Protein AF-A0AAD8E8N6-F1 (afdb_monomer)

Mean predicted aligned error: 11.36 Å

Radius of gyration: 24.79 Å; Cα contacts (8 Å, |Δi|>4): 146; chains: 1; bounding box: 47×61×79 Å

Organism: Diploptera punctata (NCBI:txid6984)

Structure (mmCIF, N/CA/C/O backbone):
data_AF-A0AAD8E8N6-F1
#
_entry.id   AF-A0AAD8E8N6-F1
#
loop_
_atom_site.group_PDB
_atom_site.id
_atom_site.type_symbol
_atom_site.label_atom_id
_atom_site.label_alt_id
_atom_site.label_comp_id
_atom_site.label_asym_id
_atom_site.label_entity_id
_atom_site.label_seq_id
_atom_site.pdbx_PDB_ins_code
_atom_site.Cartn_x
_atom_site.Cartn_y
_atom_site.Cartn_z
_atom_site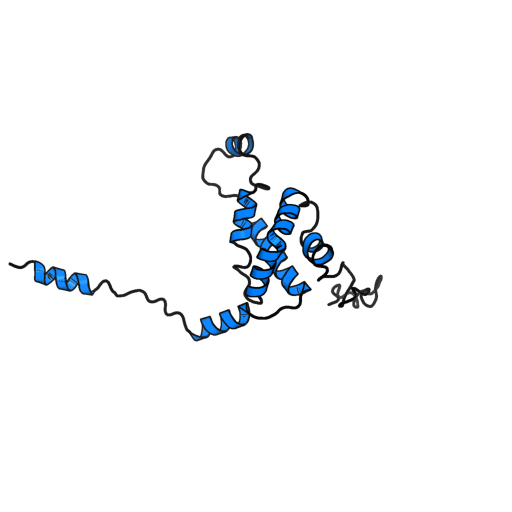.occupancy
_atom_site.B_iso_or_equiv
_atom_site.auth_seq_id
_atom_site.auth_comp_id
_atom_site.auth_asym_id
_atom_site.auth_atom_id
_atom_site.pdbx_PDB_model_num
ATOM 1 N N . MET A 1 1 ? 7.063 37.441 58.176 1.00 47.25 1 MET A N 1
ATOM 2 C CA . MET A 1 1 ? 7.768 37.994 56.998 1.00 47.25 1 MET A CA 1
ATOM 3 C C . MET A 1 1 ? 9.180 37.425 56.979 1.00 47.25 1 MET A C 1
ATOM 5 O O . MET A 1 1 ? 9.901 37.656 57.929 1.00 47.25 1 MET A O 1
ATOM 9 N N . THR A 1 2 ? 9.587 36.615 56.013 1.00 44.44 2 THR A N 1
ATOM 10 C CA . THR A 1 2 ? 8.870 36.196 54.804 1.00 44.44 2 THR A CA 1
ATOM 11 C C . THR A 1 2 ? 9.325 34.797 54.393 1.00 44.44 2 THR A C 1
ATOM 13 O O . THR A 1 2 ? 10.40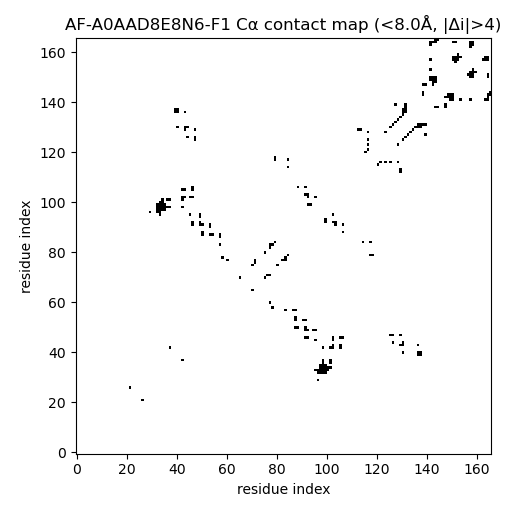5 34.584 53.856 1.00 44.44 2 THR A O 1
ATOM 16 N N . MET A 1 3 ? 8.388 33.864 54.547 1.00 47.44 3 MET A N 1
ATOM 17 C CA . MET A 1 3 ? 8.331 32.529 53.943 1.00 47.44 3 MET A CA 1
ATOM 18 C C . MET A 1 3 ? 8.392 32.567 52.394 1.00 47.44 3 MET A C 1
ATOM 20 O O . MET A 1 3 ? 8.424 31.530 51.747 1.00 47.44 3 MET A O 1
ATOM 24 N N . HIS A 1 4 ? 8.464 33.764 51.793 1.00 46.78 4 HIS A N 1
ATOM 25 C CA . HIS A 1 4 ? 8.687 33.997 50.367 1.00 46.78 4 HIS A CA 1
ATOM 26 C C . HIS A 1 4 ? 10.132 33.743 49.913 1.00 46.78 4 HIS A C 1
ATOM 28 O O . HIS A 1 4 ? 10.323 33.380 48.758 1.00 46.78 4 HIS A O 1
ATOM 34 N N . SER A 1 5 ? 11.145 33.866 50.782 1.00 46.38 5 SER A N 1
ATOM 35 C CA . SER A 1 5 ? 12.542 33.713 50.333 1.00 46.38 5 SER A CA 1
ATOM 36 C C . SER A 1 5 ? 12.941 32.263 50.039 1.00 46.38 5 SER A C 1
ATOM 38 O O . SER A 1 5 ? 13.828 32.036 49.225 1.00 46.38 5 SER A O 1
ATOM 40 N N . VAL A 1 6 ? 12.267 31.275 50.642 1.00 48.44 6 VAL A N 1
ATOM 41 C CA . VAL A 1 6 ? 12.519 29.849 50.353 1.00 48.44 6 VAL A CA 1
ATOM 42 C C . VAL A 1 6 ? 11.738 29.389 49.115 1.00 48.44 6 VAL A C 1
ATOM 44 O O . VAL A 1 6 ? 12.249 28.607 48.319 1.00 48.44 6 VAL A O 1
ATOM 47 N N . PHE A 1 7 ? 10.537 29.932 48.883 1.00 45.53 7 PHE A N 1
ATOM 48 C CA . PHE A 1 7 ? 9.714 29.574 47.719 1.00 45.53 7 PHE A CA 1
ATOM 49 C C . PHE A 1 7 ? 10.279 30.079 46.382 1.00 45.53 7 PHE A C 1
ATOM 51 O O . PHE A 1 7 ? 10.113 29.408 45.365 1.00 45.53 7 PHE A O 1
ATOM 58 N N . VAL A 1 8 ? 11.000 31.208 46.368 1.00 47.09 8 VAL A N 1
ATOM 59 C CA . VAL A 1 8 ? 11.649 31.717 45.141 1.00 47.09 8 VAL A CA 1
ATOM 60 C C . VAL A 1 8 ? 12.805 30.813 44.691 1.00 47.09 8 VAL A C 1
ATOM 62 O O . VAL A 1 8 ? 13.021 30.654 43.492 1.00 47.09 8 VAL A O 1
ATOM 65 N N . ALA A 1 9 ? 13.502 30.153 45.622 1.00 46.19 9 ALA A N 1
ATOM 66 C CA . ALA A 1 9 ? 14.592 29.239 45.278 1.00 46.19 9 ALA A CA 1
ATOM 67 C C . ALA A 1 9 ? 14.092 27.922 44.656 1.00 46.19 9 ALA A C 1
ATOM 69 O O . ALA A 1 9 ? 14.760 27.365 43.792 1.00 46.19 9 ALA A O 1
ATOM 70 N N . VAL A 1 10 ? 12.902 27.445 45.041 1.00 47.41 10 VAL A N 1
ATOM 71 C CA . VAL A 1 10 ? 12.348 26.173 44.539 1.00 47.41 10 VAL A CA 1
ATOM 72 C C . VAL A 1 10 ? 11.720 26.325 43.145 1.00 47.41 10 VAL A C 1
ATOM 74 O O . VAL A 1 10 ? 11.754 25.391 42.347 1.00 47.41 10 VAL A O 1
ATOM 77 N N . LEU A 1 11 ? 11.215 27.513 42.794 1.00 49.41 11 LEU A N 1
ATOM 78 C CA . LEU A 1 11 ? 10.606 27.767 41.479 1.00 49.41 11 LEU A CA 1
ATOM 79 C C . LEU A 1 11 ? 11.619 28.017 40.346 1.00 49.41 11 LEU A C 1
ATOM 81 O O . LEU A 1 11 ? 11.244 27.952 39.178 1.00 49.41 11 LEU A O 1
ATOM 85 N N . LEU A 1 12 ? 12.902 28.234 40.654 1.00 46.25 12 LEU A N 1
ATOM 86 C CA . LEU A 1 12 ? 13.961 28.400 39.647 1.00 46.25 12 LEU A CA 1
ATOM 87 C C . LEU A 1 12 ? 14.663 27.088 39.255 1.00 46.25 12 LEU A C 1
ATOM 89 O O . LEU A 1 12 ? 15.518 27.095 38.374 1.00 46.25 12 LEU A O 1
ATOM 93 N N . SER A 1 13 ? 14.287 25.950 39.846 1.00 49.19 13 SER A N 1
ATOM 94 C CA . SER A 1 13 ? 14.910 24.644 39.566 1.00 49.19 13 SER A CA 1
ATOM 95 C C . SER A 1 13 ? 14.061 23.696 38.704 1.00 49.19 13 SER A C 1
ATOM 97 O O . SER A 1 13 ? 14.476 22.564 38.479 1.00 49.19 13 SER A O 1
ATOM 99 N N . ILE A 1 14 ? 12.904 24.130 38.183 1.00 54.06 14 ILE A N 1
ATOM 100 C CA . ILE A 1 14 ? 12.006 23.276 37.368 1.00 54.06 14 ILE A CA 1
ATOM 101 C C . ILE A 1 14 ? 12.149 23.521 35.847 1.00 54.06 14 ILE A C 1
ATOM 103 O O . ILE A 1 14 ? 11.592 22.783 35.043 1.00 54.06 14 ILE A O 1
ATOM 107 N N . PHE A 1 15 ? 12.999 24.457 35.406 1.00 50.31 15 PHE A N 1
ATOM 108 C CA . PHE A 1 15 ? 13.347 24.613 33.981 1.00 50.31 15 PHE A CA 1
ATOM 109 C C . PHE A 1 15 ? 14.649 23.908 33.572 1.00 50.31 15 PHE A C 1
ATOM 111 O O . PHE A 1 15 ? 15.311 24.334 32.629 1.00 50.31 15 PHE A O 1
ATOM 118 N N . LEU A 1 16 ? 14.981 22.764 34.180 1.00 44.31 16 LEU A N 1
ATOM 119 C CA . LEU A 1 16 ? 15.692 21.730 33.420 1.00 44.31 16 LEU A CA 1
ATOM 120 C C . LEU A 1 16 ? 14.653 20.978 32.590 1.00 44.31 16 LEU A C 1
ATOM 122 O O . LEU A 1 16 ? 14.291 19.829 32.848 1.00 44.31 16 LEU A O 1
ATOM 126 N N . VAL A 1 17 ? 14.158 21.700 31.580 1.00 47.84 17 VAL A N 1
ATOM 127 C CA . VAL A 1 17 ? 13.626 21.109 30.360 1.00 47.84 17 VAL A CA 1
ATOM 128 C C . VAL A 1 17 ? 14.607 20.004 29.996 1.00 47.84 17 VAL A C 1
ATOM 130 O O . VAL A 1 17 ? 15.778 20.273 29.726 1.00 47.84 17 VAL A O 1
ATOM 133 N N . HIS A 1 18 ? 14.141 18.758 30.044 1.00 47.25 18 HIS A N 1
ATOM 134 C CA . HIS A 1 18 ? 14.808 17.655 29.377 1.00 47.25 18 HIS A CA 1
ATOM 135 C C . HIS A 1 18 ? 14.738 17.974 27.886 1.00 47.25 18 HIS A C 1
ATOM 137 O O . HIS A 1 18 ? 13.839 17.532 27.171 1.00 47.25 18 HIS A O 1
ATOM 143 N N . GLY A 1 19 ? 15.656 18.825 27.432 1.00 47.47 19 GLY A N 1
ATOM 144 C CA . GLY A 1 19 ? 15.974 18.964 26.033 1.00 47.47 19 GLY A CA 1
ATOM 145 C C . GLY A 1 19 ? 16.497 17.607 25.612 1.00 47.47 19 GLY A C 1
ATOM 146 O O . GLY A 1 19 ? 17.652 17.279 25.874 1.00 47.47 19 GLY A O 1
ATOM 147 N N . HIS A 1 20 ? 15.636 16.797 24.998 1.00 48.66 20 HIS A N 1
ATOM 148 C CA . HIS A 1 20 ? 16.103 15.764 24.094 1.00 48.66 20 HIS A CA 1
ATOM 149 C C . HIS A 1 20 ? 16.983 16.491 23.080 1.00 48.66 20 HIS A C 1
ATOM 151 O O . HIS A 1 20 ? 16.477 17.207 22.219 1.00 48.66 20 HIS A O 1
ATOM 157 N N . GLY A 1 21 ? 18.301 16.375 23.247 1.00 46.28 21 GLY A N 1
ATOM 158 C CA . GLY A 1 21 ? 19.269 16.822 22.263 1.00 46.28 21 GLY A CA 1
ATOM 159 C C . GLY A 1 21 ? 19.012 16.043 20.982 1.00 46.28 21 GLY A C 1
ATOM 160 O O . GLY A 1 21 ? 19.511 14.936 20.807 1.00 46.28 21 GLY A O 1
ATOM 161 N N . SER A 1 22 ? 18.164 16.582 20.113 1.00 53.66 22 SER A N 1
ATOM 162 C CA . SER A 1 22 ? 18.003 16.095 18.755 1.00 53.66 22 SER A CA 1
ATOM 163 C C . SER A 1 22 ? 19.274 16.468 18.009 1.00 53.66 22 SER A C 1
ATOM 165 O O . SER A 1 22 ? 19.482 17.638 17.692 1.00 53.66 22 SER A O 1
ATOM 167 N N . ASP A 1 23 ? 20.136 15.478 17.790 1.00 67.69 23 ASP A N 1
ATOM 168 C CA . ASP A 1 23 ? 21.358 15.624 17.010 1.00 67.69 23 ASP A CA 1
ATOM 169 C C . ASP A 1 23 ? 20.998 16.147 15.600 1.00 67.69 23 ASP A C 1
ATOM 171 O O . ASP A 1 23 ? 20.307 15.446 14.842 1.00 67.69 23 ASP A O 1
ATOM 175 N N . PRO A 1 24 ? 21.371 17.393 15.248 1.00 63.44 24 PRO A N 1
ATOM 176 C CA . PRO A 1 24 ? 20.910 18.045 14.023 1.00 63.44 24 PRO A CA 1
ATOM 177 C C . PRO A 1 24 ? 21.388 17.325 12.755 1.00 63.44 24 PRO A C 1
ATOM 179 O O . PRO A 1 24 ? 20.746 17.447 11.710 1.00 63.44 24 PRO A O 1
ATOM 182 N N . ASP A 1 25 ? 22.468 16.545 12.840 1.00 69.00 25 ASP A N 1
ATOM 183 C CA . ASP A 1 25 ? 22.992 15.761 11.719 1.00 69.00 25 ASP A CA 1
ATOM 184 C C . ASP A 1 25 ? 22.090 14.557 11.386 1.00 69.00 25 ASP A C 1
ATOM 186 O O . ASP A 1 25 ? 21.774 14.282 10.223 1.00 69.00 25 ASP A O 1
ATOM 190 N N . LYS A 1 26 ? 21.541 13.899 12.417 1.00 73.19 26 LYS A N 1
ATOM 191 C CA . LYS A 1 26 ? 20.623 12.759 12.257 1.00 73.19 26 LYS A CA 1
ATOM 192 C C . LYS A 1 26 ? 19.290 13.174 11.629 1.00 73.19 26 LYS A C 1
ATOM 194 O O . LYS A 1 26 ? 18.744 12.441 10.803 1.00 73.19 26 LYS A O 1
ATOM 199 N N . SER A 1 27 ? 18.783 14.352 11.995 1.00 76.31 27 SER A N 1
ATOM 200 C CA . SER A 1 27 ? 17.531 14.894 11.448 1.00 76.31 27 SER A CA 1
ATOM 201 C C . SER A 1 27 ? 17.651 15.199 9.952 1.00 76.31 27 SER A C 1
ATOM 203 O O . SER A 1 27 ? 16.813 14.764 9.161 1.00 76.31 27 SER A O 1
ATOM 205 N N . LYS A 1 28 ? 18.747 15.854 9.540 1.00 76.38 28 LYS A N 1
ATOM 206 C CA . LYS A 1 28 ? 19.006 16.187 8.129 1.00 76.38 28 LYS A CA 1
ATOM 207 C C . LYS A 1 28 ? 19.139 14.947 7.249 1.00 76.38 28 LYS A C 1
ATOM 209 O O . LYS A 1 28 ? 18.611 14.919 6.139 1.00 76.38 28 LYS A O 1
ATOM 214 N N . ASN A 1 29 ? 19.803 13.903 7.744 1.00 84.31 29 ASN A N 1
ATOM 215 C CA . ASN A 1 29 ? 19.924 12.644 7.011 1.00 84.31 29 ASN A CA 1
ATOM 216 C C . ASN A 1 29 ? 18.550 11.965 6.835 1.00 84.31 29 ASN A C 1
ATOM 218 O O . ASN A 1 29 ? 18.191 11.575 5.722 1.00 84.31 29 ASN A O 1
ATOM 222 N N . LYS A 1 30 ? 17.725 11.922 7.890 1.00 84.88 30 LYS A N 1
ATOM 223 C CA . LYS A 1 30 ? 16.376 11.335 7.831 1.00 84.88 30 LYS A CA 1
ATOM 224 C C . LYS A 1 30 ? 15.458 12.061 6.843 1.00 84.88 30 LYS A C 1
ATOM 226 O O . LYS A 1 30 ? 14.798 11.419 6.027 1.00 84.88 30 LYS A O 1
ATOM 231 N N . GLU A 1 31 ? 15.466 13.390 6.854 1.00 88.69 31 GLU A N 1
ATOM 232 C CA . GLU A 1 31 ? 14.711 14.207 5.896 1.00 88.69 31 GLU A CA 1
ATOM 233 C C . GLU A 1 31 ? 15.180 13.982 4.445 1.00 88.69 31 GLU A C 1
ATOM 235 O O . GLU A 1 31 ? 14.364 13.867 3.521 1.00 88.69 31 GLU A O 1
ATOM 240 N N . SER A 1 32 ? 16.491 13.807 4.240 1.00 90.06 32 SER A N 1
ATOM 241 C CA . SER A 1 32 ? 17.045 13.469 2.923 1.00 90.06 32 SER A CA 1
ATOM 242 C C . SER A 1 32 ? 16.566 12.101 2.416 1.00 90.06 32 SER A C 1
ATOM 244 O O . SER A 1 32 ? 16.254 11.955 1.237 1.00 90.06 32 SER A O 1
ATOM 246 N N . LEU A 1 33 ? 16.431 11.103 3.298 1.00 92.19 33 LEU A N 1
ATOM 247 C CA . LEU A 1 33 ? 15.949 9.764 2.940 1.00 92.19 33 LEU A CA 1
ATOM 248 C C . LEU A 1 33 ? 14.446 9.758 2.638 1.00 92.19 33 LEU A C 1
ATOM 250 O O . LEU A 1 33 ? 14.017 9.170 1.637 1.00 92.19 33 LEU A O 1
ATOM 254 N N . HIS A 1 34 ? 13.654 10.464 3.448 1.00 93.44 34 HIS A N 1
ATOM 255 C CA . HIS A 1 34 ? 12.208 10.594 3.265 1.00 93.44 34 HIS A CA 1
ATOM 256 C C . HIS A 1 34 ? 11.835 11.174 1.892 1.00 93.44 34 HIS A C 1
ATOM 258 O O . HIS A 1 34 ? 10.833 10.763 1.302 1.00 93.44 34 HIS A O 1
ATOM 264 N N . SER A 1 35 ? 12.652 12.094 1.375 1.00 93.56 35 SER A N 1
ATOM 265 C CA . SER A 1 35 ? 12.416 12.809 0.116 1.00 93.56 35 SER A CA 1
ATOM 266 C C . SER A 1 35 ? 12.969 12.106 -1.134 1.00 93.56 35 SER A C 1
ATOM 268 O O . SER A 1 35 ? 12.684 12.548 -2.252 1.00 93.56 35 SER A O 1
ATOM 270 N N . VAL A 1 36 ? 13.698 10.988 -0.985 1.00 96.31 36 VAL A N 1
ATOM 271 C CA . VAL A 1 36 ? 14.205 10.188 -2.117 1.00 96.31 36 VAL A CA 1
ATOM 272 C C . VAL A 1 36 ? 13.060 9.804 -3.056 1.00 96.31 36 VAL A C 1
ATOM 274 O O . VAL A 1 36 ? 12.081 9.185 -2.645 1.00 96.31 36 VAL A O 1
ATOM 277 N N . LYS A 1 37 ? 13.206 10.112 -4.348 1.00 97.00 37 LYS A N 1
ATOM 278 C CA . LYS A 1 37 ? 12.253 9.701 -5.384 1.00 97.00 37 LYS A CA 1
ATOM 279 C C . LYS A 1 37 ? 12.543 8.266 -5.825 1.00 97.00 37 LYS A C 1
ATOM 281 O O . LYS A 1 37 ? 13.583 7.980 -6.412 1.00 97.00 37 LYS A O 1
ATOM 286 N N . LEU A 1 38 ? 11.617 7.366 -5.528 1.00 96.50 38 LEU A N 1
ATOM 287 C CA . LEU A 1 38 ? 11.614 5.978 -5.969 1.00 96.50 38 LEU A CA 1
ATOM 288 C C . LEU A 1 38 ? 10.999 5.863 -7.370 1.00 96.50 38 LEU A C 1
ATOM 290 O O . LEU A 1 38 ? 10.188 6.697 -7.783 1.00 96.50 38 LEU A O 1
ATOM 294 N N . ALA A 1 39 ? 11.368 4.797 -8.086 1.00 95.50 39 ALA A N 1
ATOM 295 C CA . ALA A 1 39 ? 10.708 4.420 -9.332 1.00 95.50 39 ALA A CA 1
ATOM 296 C C . ALA A 1 39 ? 9.214 4.114 -9.082 1.00 95.50 39 ALA A C 1
ATOM 298 O O . ALA A 1 39 ? 8.893 3.599 -8.008 1.00 95.50 39 ALA A O 1
ATOM 299 N N . PRO A 1 40 ? 8.305 4.344 -10.050 1.00 96.00 40 PRO A N 1
ATOM 300 C CA . PRO A 1 40 ? 6.857 4.246 -9.825 1.00 96.00 40 PRO A CA 1
ATOM 301 C C . PRO A 1 40 ? 6.391 2.912 -9.222 1.00 96.00 40 PRO A C 1
ATOM 303 O O . PRO A 1 40 ? 5.670 2.906 -8.226 1.00 96.00 40 PRO A O 1
ATOM 306 N N . CYS A 1 41 ? 6.862 1.775 -9.754 1.00 96.00 41 CYS A N 1
ATOM 307 C CA . CYS A 1 41 ? 6.534 0.460 -9.188 1.00 96.00 41 CYS A CA 1
ATOM 308 C C . CYS A 1 41 ? 7.048 0.303 -7.752 1.00 96.00 41 CYS A C 1
ATOM 310 O O . CYS A 1 41 ? 6.362 -0.248 -6.896 1.00 96.00 41 CYS A O 1
ATOM 312 N N . GLN A 1 42 ? 8.255 0.803 -7.471 1.00 96.12 42 GLN A N 1
ATOM 313 C CA . GLN A 1 42 ? 8.847 0.712 -6.140 1.00 96.12 42 GLN A CA 1
ATOM 314 C C . GLN A 1 42 ? 8.092 1.584 -5.132 1.00 96.12 42 GLN A C 1
ATOM 316 O O . GLN A 1 42 ? 7.853 1.133 -4.018 1.00 96.12 42 GLN A O 1
ATOM 321 N N . ALA A 1 43 ? 7.687 2.796 -5.520 1.00 97.88 43 ALA A N 1
ATOM 322 C CA . ALA A 1 43 ? 6.864 3.665 -4.682 1.00 97.88 43 ALA A CA 1
ATOM 323 C C . ALA A 1 43 ? 5.511 3.007 -4.357 1.00 97.88 43 ALA A C 1
ATOM 325 O O . ALA A 1 43 ? 5.099 2.995 -3.200 1.00 97.88 43 ALA A O 1
ATOM 326 N N . CYS A 1 44 ? 4.868 2.383 -5.352 1.00 98.25 44 CYS A N 1
ATOM 327 C CA . CYS A 1 44 ? 3.622 1.648 -5.136 1.00 98.25 44 CYS A CA 1
ATOM 328 C C . CYS A 1 44 ? 3.800 0.456 -4.186 1.00 98.25 44 CYS A C 1
ATOM 330 O O . CYS A 1 44 ? 3.015 0.277 -3.258 1.00 98.25 44 CYS A O 1
ATOM 332 N N . LYS A 1 45 ? 4.866 -0.333 -4.372 1.00 97.69 45 LYS A N 1
ATOM 333 C CA . LYS A 1 45 ? 5.187 -1.459 -3.483 1.00 97.69 45 LYS A CA 1
ATOM 334 C C . LYS A 1 45 ? 5.391 -1.015 -2.042 1.00 97.69 45 LYS A C 1
ATOM 336 O O . LYS A 1 45 ? 4.863 -1.665 -1.154 1.00 97.69 45 LYS A O 1
ATOM 341 N N . VAL A 1 46 ? 6.083 0.103 -1.817 1.00 98.25 46 VAL A N 1
ATOM 342 C CA . VAL A 1 46 ? 6.271 0.666 -0.471 1.00 98.25 46 VAL A CA 1
ATOM 343 C C . VAL A 1 46 ? 4.929 0.994 0.193 1.00 98.25 46 VAL A C 1
ATOM 345 O O . VAL A 1 46 ? 4.743 0.650 1.358 1.00 98.25 46 VAL A O 1
ATOM 348 N N . LEU A 1 47 ? 3.980 1.595 -0.535 1.00 98.62 47 LEU A N 1
ATOM 349 C CA . LEU A 1 47 ? 2.633 1.847 -0.010 1.00 98.62 47 LEU A CA 1
ATOM 350 C C . LEU A 1 47 ? 1.909 0.539 0.339 1.00 98.62 47 LEU A C 1
ATOM 352 O O . LEU A 1 47 ? 1.412 0.393 1.453 1.00 98.62 47 LEU A O 1
ATOM 356 N N . VAL A 1 48 ? 1.873 -0.423 -0.587 1.00 98.50 48 VAL A N 1
ATOM 357 C CA . VAL A 1 48 ? 1.173 -1.702 -0.376 1.00 98.50 48 VAL A CA 1
ATOM 358 C C . VAL A 1 48 ? 1.793 -2.505 0.770 1.00 98.50 48 VAL A C 1
ATOM 360 O O . VAL A 1 48 ? 1.072 -3.101 1.566 1.00 98.50 48 VAL A O 1
ATOM 363 N N . GLU A 1 49 ? 3.121 -2.514 0.884 1.00 98.31 49 GLU A N 1
ATOM 364 C CA . GLU A 1 49 ? 3.831 -3.144 1.999 1.00 98.31 49 GLU A CA 1
ATOM 365 C C . GLU A 1 49 ? 3.487 -2.464 3.326 1.00 98.31 49 GLU A C 1
ATOM 367 O O . GLU A 1 49 ? 3.217 -3.161 4.303 1.00 98.31 49 GLU A O 1
ATOM 372 N N . SER A 1 50 ? 3.431 -1.128 3.361 1.00 98.50 50 SER A N 1
ATOM 373 C CA . SER A 1 50 ? 2.995 -0.395 4.551 1.00 98.50 50 SER A CA 1
ATOM 374 C C . SER A 1 50 ? 1.557 -0.744 4.934 1.00 98.50 50 SER A C 1
ATOM 376 O O . SER A 1 50 ? 1.296 -0.992 6.105 1.00 98.50 50 SER A O 1
ATOM 378 N N . PHE A 1 51 ? 0.638 -0.815 3.968 1.00 98.50 51 PHE A N 1
ATOM 379 C CA . PHE A 1 51 ? -0.761 -1.164 4.226 1.00 98.50 51 PHE A CA 1
ATOM 380 C C . PHE A 1 51 ? -0.888 -2.575 4.806 1.00 98.50 51 PHE A C 1
ATOM 382 O O . PHE A 1 51 ? -1.513 -2.767 5.845 1.00 98.50 51 PHE A O 1
ATOM 389 N N . LYS A 1 52 ? -0.219 -3.562 4.195 1.00 97.81 52 LYS A N 1
ATOM 390 C CA . LYS A 1 52 ? -0.197 -4.946 4.696 1.00 97.81 52 LYS A CA 1
ATOM 391 C C . LYS A 1 52 ? 0.399 -5.036 6.107 1.00 97.81 52 LYS A C 1
ATOM 393 O O . LYS A 1 52 ? -0.110 -5.785 6.931 1.00 97.81 52 LYS A O 1
ATOM 398 N N . GLN A 1 53 ? 1.441 -4.263 6.417 1.00 97.19 53 GLN A N 1
ATOM 399 C CA . GLN A 1 53 ? 2.009 -4.222 7.770 1.00 97.19 53 GLN A CA 1
ATOM 400 C C . GLN A 1 53 ? 1.010 -3.698 8.810 1.00 97.19 53 GLN A C 1
ATOM 402 O O . GLN A 1 53 ? 0.903 -4.277 9.890 1.00 97.19 53 GLN A O 1
ATOM 407 N N . GLU A 1 54 ? 0.271 -2.632 8.500 1.00 96.44 54 GLU A N 1
ATOM 408 C CA . GLU A 1 54 ? -0.747 -2.094 9.411 1.00 96.44 54 GLU A CA 1
ATOM 409 C C . GLU A 1 54 ? -1.970 -3.020 9.532 1.00 96.44 54 GLU A C 1
ATOM 411 O O . GLU A 1 54 ? -2.535 -3.157 10.621 1.00 96.44 54 GLU A O 1
ATOM 416 N N . MET A 1 55 ? -2.326 -3.756 8.472 1.00 95.38 55 MET A N 1
ATOM 417 C CA . MET A 1 55 ? -3.314 -4.838 8.568 1.00 95.38 55 MET A CA 1
ATOM 418 C C . MET A 1 55 ? -2.896 -5.882 9.607 1.00 95.38 55 MET A C 1
ATOM 420 O O . MET A 1 55 ? -3.695 -6.229 10.473 1.00 95.38 55 MET A O 1
ATOM 424 N N . GLU A 1 56 ? -1.651 -6.359 9.567 1.00 94.38 56 GLU A N 1
ATOM 425 C CA . GLU A 1 56 ? -1.154 -7.348 10.534 1.00 94.38 56 GLU A CA 1
ATOM 426 C C . GLU A 1 56 ? -1.131 -6.804 11.968 1.00 94.38 56 GLU A C 1
ATOM 428 O O . GLU A 1 56 ? -1.478 -7.513 12.915 1.00 94.38 56 GLU A O 1
ATOM 433 N N . LYS A 1 57 ? -0.766 -5.531 12.148 1.00 92.94 57 LYS A N 1
ATOM 434 C CA . LYS A 1 57 ? -0.746 -4.889 13.473 1.00 92.94 57 LYS A CA 1
ATOM 435 C C . LYS A 1 57 ? -2.140 -4.768 14.081 1.00 92.94 57 LYS A C 1
ATOM 437 O O . LYS A 1 57 ? -2.301 -5.028 15.271 1.00 92.94 57 LYS A O 1
ATOM 442 N N . THR A 1 58 ? -3.135 -4.422 13.270 1.00 92.12 58 THR A N 1
ATOM 443 C CA . THR A 1 58 ? -4.534 -4.301 13.710 1.00 92.12 58 THR A CA 1
ATOM 444 C C . THR A 1 58 ? -5.259 -5.649 13.756 1.00 92.12 58 THR A C 1
ATOM 446 O O . THR A 1 58 ? -6.329 -5.748 14.342 1.00 92.12 58 THR A O 1
ATOM 449 N N . ALA A 1 59 ? -4.694 -6.729 13.202 1.00 88.12 59 ALA A N 1
ATOM 450 C CA . ALA A 1 59 ? -5.364 -8.033 13.117 1.00 88.12 59 ALA A CA 1
ATOM 451 C C . ALA A 1 59 ? -5.700 -8.663 14.479 1.00 88.12 59 ALA A C 1
ATOM 453 O O . ALA A 1 59 ? -6.622 -9.469 14.568 1.00 88.12 59 ALA A O 1
ATOM 454 N N . ARG A 1 60 ? -4.959 -8.320 15.540 1.00 72.94 60 ARG A N 1
ATOM 455 C CA . ARG A 1 60 ? -5.178 -8.882 16.885 1.00 72.94 60 ARG A CA 1
ATOM 456 C C . ARG A 1 60 ? -6.290 -8.188 17.676 1.00 72.94 60 ARG A C 1
ATOM 458 O O . ARG A 1 60 ? -6.577 -8.643 18.778 1.00 72.94 60 ARG A O 1
ATOM 465 N N . GLY A 1 61 ? -6.903 -7.137 17.124 1.00 63.53 61 GLY A N 1
ATOM 466 C CA . GLY A 1 61 ? -7.858 -6.291 17.837 1.00 63.53 61 GLY A CA 1
ATOM 467 C C . GLY A 1 61 ? -7.228 -5.575 19.035 1.00 63.53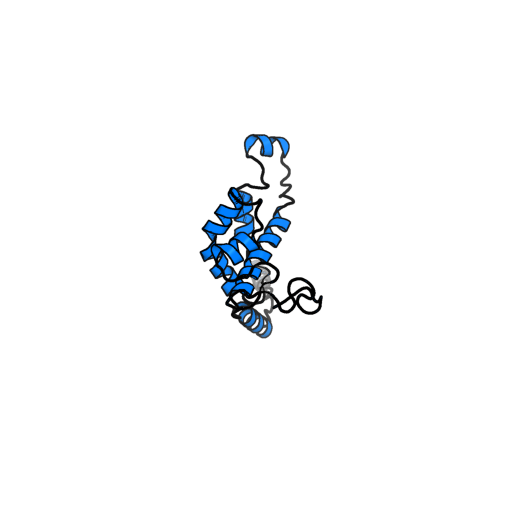 61 GLY A C 1
ATOM 468 O O . GLY A 1 61 ? -6.117 -5.888 19.478 1.00 63.53 61 GLY A O 1
ATOM 469 N N . LYS A 1 62 ? -7.942 -4.596 19.588 1.00 59.09 62 LYS A N 1
ATOM 470 C CA . LYS A 1 62 ? -7.649 -4.095 20.930 1.00 59.09 62 LYS A CA 1
ATOM 471 C C . LYS A 1 62 ? -8.561 -4.834 21.893 1.00 59.09 62 LYS A C 1
ATOM 473 O O . LYS A 1 62 ? -9.774 -4.694 21.832 1.00 59.09 62 LYS A O 1
ATOM 478 N N . PHE A 1 63 ? -7.983 -5.653 22.766 1.00 57.75 63 PHE A N 1
ATOM 479 C CA . PHE A 1 63 ? -8.724 -6.276 23.860 1.00 57.75 63 PHE A CA 1
ATOM 480 C C . PHE A 1 63 ? -9.036 -5.201 24.913 1.00 57.75 63 PHE A C 1
ATOM 482 O O . PHE A 1 63 ? -8.413 -5.169 25.972 1.00 57.75 63 PHE A O 1
ATOM 489 N N . GLU A 1 64 ? -9.959 -4.285 24.611 1.00 64.62 64 GLU A N 1
ATOM 490 C CA . GLU A 1 64 ? -10.350 -3.181 25.506 1.00 64.62 64 GLU A CA 1
ATOM 491 C C . GLU A 1 64 ? -11.227 -3.645 26.688 1.00 64.62 64 GLU A C 1
ATOM 493 O O . GLU A 1 64 ? -11.671 -2.836 27.495 1.00 64.62 64 GLU A O 1
ATOM 498 N N . GLY A 1 65 ? -11.394 -4.961 26.867 1.00 61.50 65 GLY A N 1
ATOM 499 C CA . GLY A 1 65 ? -11.964 -5.544 28.084 1.00 61.50 65 GLY A CA 1
ATOM 500 C C . GLY A 1 65 ? -13.494 -5.571 28.134 1.00 61.50 65 GLY A C 1
ATOM 501 O O . GLY A 1 65 ? -14.048 -5.628 29.231 1.00 61.50 65 GLY A O 1
ATOM 502 N N . GLY A 1 66 ? -14.163 -5.542 26.978 1.00 66.56 66 GLY A N 1
ATOM 503 C CA . GLY A 1 66 ? -15.606 -5.757 26.826 1.00 66.56 66 GLY A CA 1
ATOM 504 C C . GLY A 1 66 ? -15.988 -7.212 26.519 1.00 66.56 66 GLY A C 1
ATOM 505 O O . GLY A 1 66 ? -15.129 -8.072 26.301 1.00 66.56 66 GLY A O 1
ATOM 506 N N . ASP A 1 67 ? -17.294 -7.495 26.503 1.00 68.69 67 ASP A N 1
ATOM 507 C CA . ASP A 1 67 ? -17.828 -8.771 26.015 1.00 68.69 67 ASP A CA 1
ATOM 508 C C . ASP A 1 67 ? -17.750 -8.800 24.481 1.00 68.69 67 ASP A C 1
ATOM 510 O O . ASP A 1 67 ? -18.636 -8.304 23.783 1.00 68.69 67 ASP A O 1
ATOM 514 N N . ALA A 1 68 ? -16.665 -9.380 23.962 1.00 71.06 68 ALA A N 1
ATOM 515 C CA . ALA A 1 68 ? -16.412 -9.497 22.528 1.00 71.06 68 ALA A CA 1
ATOM 516 C C . ALA A 1 68 ? -17.551 -10.206 21.768 1.00 71.06 68 ALA A C 1
ATOM 518 O O . ALA A 1 68 ? -17.741 -9.947 20.581 1.00 71.06 68 ALA A O 1
ATOM 519 N N . ALA A 1 69 ? -18.331 -11.072 22.433 1.00 71.12 69 ALA A N 1
ATOM 520 C CA . ALA A 1 69 ? -19.463 -11.741 21.797 1.00 71.12 69 ALA A CA 1
ATOM 521 C C . ALA A 1 69 ? -20.630 -10.773 21.552 1.00 71.12 69 ALA A C 1
ATOM 523 O O . ALA A 1 69 ? -21.254 -10.823 20.493 1.00 71.12 69 ALA A O 1
ATOM 524 N N . TRP A 1 70 ? -20.896 -9.862 22.494 1.00 70.06 70 TRP A N 1
ATOM 525 C CA . TRP A 1 70 ? -21.926 -8.835 22.324 1.00 70.06 70 TRP A CA 1
ATOM 526 C C . TRP A 1 70 ? -21.546 -7.831 21.227 1.00 70.06 70 TRP A C 1
ATOM 528 O O . TRP A 1 70 ? -22.389 -7.486 20.396 1.00 70.06 70 TRP A O 1
ATOM 538 N N . GLU A 1 71 ? -20.281 -7.398 21.195 1.00 69.00 71 GLU A N 1
ATOM 539 C CA . GLU A 1 71 ? -19.770 -6.461 20.185 1.00 69.00 71 GLU A CA 1
ATOM 540 C C . GLU A 1 71 ? -19.860 -7.040 18.770 1.00 69.00 71 GLU A C 1
ATOM 542 O O . GLU A 1 71 ? -20.338 -6.360 17.863 1.00 69.00 71 GLU A O 1
ATOM 547 N N . GLU A 1 72 ? -19.477 -8.303 18.570 1.00 71.69 72 GLU A N 1
ATOM 548 C CA . GLU A 1 72 ? -19.521 -8.918 17.240 1.00 71.69 72 GLU A CA 1
ATOM 549 C C . GLU A 1 72 ? -20.962 -9.153 16.748 1.00 71.69 72 GLU A C 1
ATOM 551 O O . GLU A 1 72 ? -21.238 -8.985 15.558 1.00 71.69 72 GLU A O 1
ATOM 556 N N . GLU A 1 73 ? -21.903 -9.456 17.651 1.00 70.25 73 GLU A N 1
ATOM 557 C CA . GLU A 1 73 ? -23.328 -9.606 17.317 1.00 70.25 73 GLU A CA 1
ATOM 558 C C . GLU A 1 73 ? -24.004 -8.265 16.967 1.00 70.25 73 GLU A C 1
ATOM 560 O O . GLU A 1 73 ? -24.865 -8.227 16.086 1.00 70.25 73 GLU A O 1
ATOM 565 N N . HIS A 1 74 ? -23.620 -7.161 17.621 1.00 64.50 74 HIS A N 1
ATOM 566 C CA . HIS A 1 74 ? -24.345 -5.883 17.525 1.00 64.50 74 HIS A CA 1
ATOM 567 C C . HIS A 1 74 ? -23.645 -4.804 16.686 1.00 64.50 74 HIS A C 1
ATOM 569 O O . HIS A 1 74 ? -24.321 -3.916 16.164 1.00 64.50 74 HIS A O 1
ATOM 575 N N . LEU A 1 75 ? -22.317 -4.853 16.547 1.00 64.25 75 LEU A N 1
ATOM 576 C CA . LEU A 1 75 ? -21.506 -3.841 15.849 1.00 64.25 75 LEU A CA 1
ATOM 577 C C . LEU A 1 75 ? -20.810 -4.392 14.592 1.00 64.25 75 LEU A C 1
ATOM 579 O O . LEU A 1 75 ? -20.248 -3.623 13.810 1.00 64.25 75 LEU A O 1
ATOM 583 N N . GLY A 1 76 ? -20.896 -5.705 14.358 1.00 69.38 76 GLY A N 1
ATOM 584 C CA . GLY A 1 76 ? -20.254 -6.393 13.241 1.00 69.38 76 GLY A CA 1
ATOM 585 C C . GLY A 1 76 ? -18.782 -6.721 13.502 1.00 69.38 76 GLY A C 1
ATOM 586 O O . GLY A 1 76 ? -18.195 -6.348 14.515 1.00 69.38 76 GLY A O 1
ATOM 587 N N . SER A 1 77 ? -18.164 -7.450 12.570 1.00 79.25 77 SER A N 1
ATOM 588 C CA . SER A 1 77 ? -16.789 -7.916 12.757 1.00 79.25 77 SER A CA 1
ATOM 589 C C . SER A 1 77 ? -15.781 -6.783 12.554 1.00 79.25 77 SER A C 1
ATOM 591 O O . SER A 1 77 ? -15.632 -6.254 11.445 1.00 79.25 77 SER A O 1
ATOM 593 N N . TYR A 1 78 ? -15.016 -6.465 13.604 1.00 85.00 78 TYR A N 1
ATOM 594 C CA . TYR A 1 78 ? -13.884 -5.529 13.548 1.00 85.00 78 TYR A CA 1
ATOM 595 C C . TYR A 1 78 ? -12.908 -5.859 12.407 1.00 85.00 78 TYR A C 1
ATOM 597 O O . TYR A 1 78 ? -12.315 -4.968 11.801 1.00 85.00 78 TYR A O 1
ATOM 605 N N . ALA A 1 79 ? -12.786 -7.140 12.045 1.00 87.25 79 ALA A N 1
ATOM 606 C CA . ALA A 1 79 ? -11.874 -7.609 11.009 1.00 87.25 79 ALA A CA 1
ATOM 607 C C . ALA A 1 79 ? -12.051 -6.901 9.651 1.00 87.25 79 ALA A C 1
ATOM 609 O O . ALA A 1 79 ? -11.076 -6.785 8.910 1.00 87.25 79 ALA A O 1
ATOM 610 N N . ARG A 1 80 ? -13.249 -6.412 9.310 1.00 88.12 80 ARG A N 1
ATOM 611 C CA . ARG A 1 80 ? -13.509 -5.684 8.051 1.00 88.12 80 ARG A CA 1
ATOM 612 C C . ARG A 1 80 ? -14.258 -4.368 8.256 1.00 88.12 80 ARG A C 1
ATOM 614 O O . ARG A 1 80 ? -14.847 -3.847 7.314 1.00 88.12 80 ARG A O 1
ATOM 621 N N . SER A 1 81 ? -14.250 -3.833 9.473 1.00 91.81 81 SER A N 1
ATOM 622 C CA . SER A 1 81 ? -14.942 -2.583 9.774 1.00 91.81 81 SER A CA 1
ATOM 623 C C . SER A 1 81 ? -14.230 -1.374 9.156 1.00 91.81 81 SER A C 1
ATOM 625 O O . SER A 1 81 ? -13.028 -1.407 8.878 1.00 91.81 81 SER A O 1
ATOM 627 N N . GLU A 1 82 ? -14.981 -0.290 8.964 1.00 94.00 82 GLU A N 1
ATOM 628 C CA . GLU A 1 82 ? -14.442 1.029 8.609 1.00 94.00 82 GLU A CA 1
ATOM 629 C C . GLU A 1 82 ? -13.48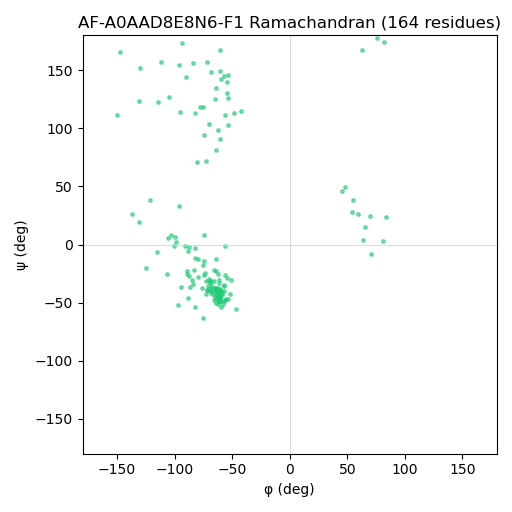2 1.546 9.684 1.00 94.00 82 GLU A C 1
ATOM 631 O O . GLU A 1 82 ? -12.414 2.055 9.365 1.00 94.00 82 GLU A O 1
ATOM 636 N N . VAL A 1 83 ? -13.803 1.316 10.961 1.00 93.12 83 VAL A N 1
ATOM 637 C CA . VAL A 1 83 ? -12.946 1.698 12.094 1.00 93.12 83 VAL A CA 1
ATOM 638 C C . VAL A 1 83 ? -11.542 1.110 11.943 1.00 93.12 83 VAL A C 1
ATOM 640 O O . VAL A 1 83 ? -10.554 1.834 12.049 1.00 93.12 83 VAL A O 1
ATOM 643 N N . ARG A 1 84 ? -11.438 -0.185 11.615 1.00 94.19 84 ARG A N 1
ATOM 644 C CA . ARG A 1 84 ? -10.138 -0.827 11.394 1.00 94.19 84 ARG A CA 1
ATOM 645 C C . ARG A 1 84 ? -9.409 -0.249 10.177 1.00 94.19 84 ARG A C 1
ATOM 647 O O . ARG A 1 84 ? -8.187 -0.120 10.215 1.00 94.19 84 ARG A O 1
ATOM 654 N N . LEU A 1 85 ? -10.128 0.089 9.103 1.00 96.75 85 LEU A N 1
ATOM 655 C CA . LEU A 1 85 ? -9.532 0.726 7.924 1.00 96.75 85 LEU A CA 1
ATOM 656 C C . LEU A 1 85 ? -8.942 2.101 8.265 1.00 96.75 85 LEU A C 1
ATOM 658 O O . LEU A 1 85 ? -7.811 2.379 7.869 1.00 96.75 85 LEU A O 1
ATOM 662 N N . VAL A 1 86 ? -9.657 2.916 9.043 1.00 96.75 86 VAL A N 1
ATOM 663 C CA . VAL A 1 86 ? -9.169 4.224 9.504 1.00 96.75 86 VAL A CA 1
ATOM 664 C C . VAL A 1 86 ? -7.897 4.059 10.339 1.00 96.75 86 VAL A C 1
ATOM 666 O O . VAL A 1 86 ? -6.896 4.711 10.046 1.00 96.75 86 VAL A O 1
ATOM 669 N N . GLU A 1 87 ? -7.867 3.121 11.294 1.00 95.62 87 GLU A N 1
ATOM 670 C CA . GLU A 1 87 ? -6.654 2.828 12.080 1.00 95.62 87 GLU A CA 1
ATOM 671 C C . GLU A 1 87 ? -5.455 2.446 11.194 1.00 95.62 87 GLU A C 1
ATOM 673 O O . GLU A 1 87 ? -4.318 2.855 11.453 1.00 95.62 87 GLU A O 1
ATOM 678 N N . ILE A 1 88 ? -5.695 1.662 10.139 1.00 97.44 88 ILE A N 1
ATOM 679 C CA . ILE A 1 88 ? -4.670 1.294 9.156 1.00 97.44 88 ILE A CA 1
ATOM 680 C C . ILE A 1 88 ? -4.173 2.538 8.413 1.00 97.44 88 ILE A C 1
ATOM 682 O O . ILE A 1 88 ? -2.962 2.749 8.324 1.00 97.44 88 ILE A O 1
ATOM 686 N N . GLN A 1 89 ? -5.088 3.358 7.890 1.00 97.75 89 GLN A N 1
ATOM 687 C CA . GLN A 1 89 ? -4.771 4.535 7.079 1.00 97.75 89 GLN A CA 1
ATOM 688 C C . GLN A 1 89 ? -4.023 5.614 7.873 1.00 97.75 89 GLN A C 1
ATOM 690 O O . GLN A 1 89 ? -3.064 6.187 7.352 1.00 97.75 89 GLN A O 1
ATOM 695 N N . GLU A 1 90 ? -4.368 5.825 9.143 1.00 96.44 90 GLU A N 1
ATOM 696 C CA . GLU A 1 90 ? -3.671 6.758 10.041 1.00 96.44 90 GLU A CA 1
ATOM 697 C C . GLU A 1 90 ? -2.197 6.385 10.266 1.00 96.44 90 GLU A C 1
ATOM 699 O O . GLU A 1 90 ? -1.348 7.258 10.463 1.00 96.44 90 GLU A O 1
ATOM 704 N N . ASN A 1 91 ? -1.876 5.089 10.215 1.00 97.00 91 ASN A N 1
ATOM 705 C CA . ASN A 1 91 ? -0.529 4.579 10.469 1.00 97.00 91 ASN A CA 1
ATOM 706 C C . ASN A 1 91 ? 0.277 4.285 9.192 1.00 97.00 91 ASN A C 1
ATOM 708 O O . ASN A 1 91 ? 1.435 3.849 9.272 1.00 97.00 91 ASN A O 1
ATOM 712 N N . LEU A 1 92 ? -0.279 4.561 8.007 1.00 97.69 92 LEU A N 1
ATOM 713 C CA . LEU A 1 92 ? 0.430 4.362 6.746 1.00 97.69 92 LEU A CA 1
ATOM 714 C C . LEU A 1 92 ? 1.719 5.187 6.675 1.00 97.69 92 LEU A C 1
ATOM 716 O O . LEU A 1 92 ? 1.813 6.338 7.103 1.00 97.69 92 LEU A O 1
ATOM 720 N N . CYS A 1 93 ? 2.740 4.579 6.074 1.00 98.06 93 CYS A N 1
ATOM 721 C CA . CYS A 1 93 ? 4.039 5.173 5.782 1.00 98.06 93 CYS A CA 1
ATOM 722 C C . CYS A 1 93 ? 4.866 5.591 7.015 1.00 98.06 93 CYS A C 1
ATOM 724 O O . CYS A 1 93 ? 5.967 6.128 6.856 1.00 98.06 93 CYS A O 1
ATOM 726 N N . LEU A 1 94 ? 4.410 5.332 8.247 1.00 96.25 94 LEU A N 1
ATOM 727 C CA . LEU A 1 94 ? 5.112 5.769 9.458 1.00 96.25 94 LEU A CA 1
ATOM 728 C C . LEU A 1 94 ? 6.521 5.178 9.571 1.00 96.25 94 LEU A C 1
ATOM 730 O O . LEU A 1 94 ? 7.462 5.912 9.890 1.00 96.25 94 LEU A O 1
ATOM 734 N N . THR A 1 95 ? 6.666 3.892 9.250 1.00 94.75 95 THR A N 1
ATOM 735 C CA . THR A 1 95 ? 7.920 3.120 9.307 1.00 94.75 95 THR A CA 1
ATOM 736 C C . THR A 1 95 ? 8.761 3.218 8.029 1.00 94.75 95 THR A C 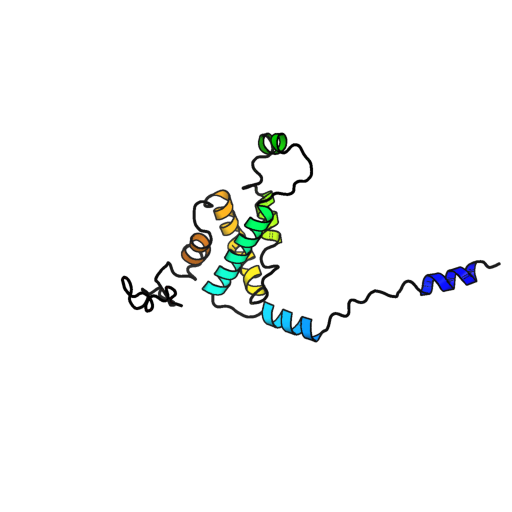1
ATOM 738 O O . THR A 1 95 ? 9.853 2.652 7.962 1.00 94.75 95 THR A O 1
ATOM 741 N N . VAL A 1 96 ? 8.278 3.930 7.005 1.00 96.56 96 VAL A N 1
ATOM 742 C CA . VAL A 1 96 ? 8.980 4.085 5.727 1.00 96.56 96 VAL A CA 1
ATOM 743 C C . VAL A 1 96 ? 10.088 5.119 5.877 1.00 96.56 96 VAL A C 1
ATOM 745 O O . VAL A 1 96 ? 9.827 6.290 6.127 1.00 96.56 96 VAL A O 1
ATOM 748 N N . GLU A 1 97 ? 11.336 4.702 5.674 1.00 94.50 97 GLU A N 1
ATOM 749 C CA . GLU A 1 97 ? 12.494 5.602 5.762 1.00 94.50 97 GLU A CA 1
ATOM 750 C C . GLU A 1 97 ? 12.904 6.167 4.389 1.00 94.50 97 GLU A C 1
ATOM 752 O O . GLU A 1 97 ? 13.282 7.327 4.284 1.00 94.50 97 GLU A O 1
ATOM 757 N N . ARG A 1 98 ? 12.806 5.395 3.296 1.00 96.25 98 ARG A N 1
ATOM 758 C CA . ARG A 1 98 ? 13.123 5.889 1.939 1.00 96.25 98 ARG A CA 1
ATOM 759 C C . ARG A 1 98 ? 11.859 6.130 1.133 1.00 96.25 98 ARG A C 1
ATOM 761 O O . ARG A 1 98 ? 11.048 5.223 0.986 1.00 96.25 98 ARG A O 1
ATOM 768 N N . GLY A 1 99 ? 11.726 7.329 0.571 1.00 97.06 99 GLY A N 1
ATOM 769 C CA . GLY A 1 99 ? 10.561 7.701 -0.238 1.00 97.06 99 GLY A CA 1
ATOM 770 C C . GLY A 1 99 ? 9.271 7.865 0.565 1.00 97.06 99 GLY A C 1
ATOM 771 O O . GLY A 1 99 ? 8.182 7.752 0.005 1.00 97.06 99 GLY A O 1
ATOM 772 N N . LYS A 1 100 ? 9.382 8.164 1.865 1.00 97.88 100 LYS A N 1
ATOM 773 C CA . LYS A 1 100 ? 8.246 8.412 2.762 1.00 97.88 100 LYS A CA 1
ATOM 774 C C . LYS A 1 100 ? 7.278 9.456 2.205 1.00 97.88 100 LYS A C 1
ATOM 776 O O . LYS A 1 100 ? 6.072 9.240 2.226 1.00 97.88 100 LYS A O 1
ATOM 781 N N . SER A 1 101 ? 7.793 10.551 1.642 1.00 97.50 101 SER A N 1
ATOM 782 C CA . SER A 1 101 ? 6.945 11.593 1.051 1.00 97.50 101 SER A CA 1
ATOM 783 C C . SER A 1 101 ? 6.131 11.072 -0.137 1.00 97.50 101 SER A C 1
ATOM 785 O O . SER A 1 101 ? 4.962 11.410 -0.262 1.00 97.50 101 SER A O 1
ATOM 787 N N . GLN A 1 102 ? 6.714 10.221 -0.993 1.00 97.75 102 GLN A N 1
ATOM 788 C CA . GLN A 1 102 ? 5.964 9.592 -2.088 1.00 97.75 102 GLN A CA 1
ATOM 789 C C . GLN A 1 102 ? 4.920 8.599 -1.574 1.00 97.75 102 GLN A C 1
ATOM 791 O O . GLN A 1 102 ? 3.855 8.506 -2.172 1.00 97.75 102 GLN A O 1
ATOM 796 N N . CYS A 1 103 ? 5.215 7.878 -0.489 1.00 98.56 103 CYS A N 1
ATOM 797 C CA . CYS A 1 103 ? 4.262 6.969 0.141 1.00 98.56 103 CYS A CA 1
ATOM 798 C C . CYS A 1 103 ? 3.014 7.726 0.621 1.00 98.56 103 CYS A C 1
ATOM 800 O O . CYS A 1 103 ? 1.913 7.338 0.246 1.00 98.56 103 CYS A O 1
ATOM 802 N N . HIS A 1 104 ? 3.180 8.844 1.344 1.00 98.31 104 HIS A N 1
ATOM 803 C CA . HIS A 1 104 ? 2.047 9.668 1.789 1.00 98.31 104 HIS A CA 1
ATOM 804 C C . HIS A 1 104 ? 1.235 10.224 0.613 1.00 98.31 104 HIS A C 1
ATOM 806 O O . HIS A 1 104 ? 0.027 10.034 0.572 1.00 98.31 104 HIS A O 1
ATOM 812 N N . THR A 1 105 ? 1.891 10.809 -0.397 1.00 98.31 105 THR A N 1
ATOM 813 C CA . THR A 1 105 ? 1.182 11.304 -1.590 1.00 98.31 105 THR A CA 1
ATOM 814 C C . THR A 1 105 ? 0.417 10.193 -2.316 1.00 98.31 105 THR A C 1
ATOM 816 O O . THR A 1 105 ? -0.689 10.421 -2.794 1.00 98.31 105 THR A O 1
ATOM 819 N N . LEU A 1 106 ? 0.983 8.986 -2.426 1.00 98.38 106 LEU A N 1
ATOM 820 C CA . LEU A 1 106 ? 0.273 7.862 -3.039 1.00 98.38 106 LEU A CA 1
ATOM 821 C C . LEU A 1 106 ? -0.897 7.381 -2.176 1.00 98.38 106 LEU A C 1
ATOM 823 O O . LEU A 1 106 ? -1.920 7.024 -2.747 1.00 98.38 106 LEU A O 1
ATOM 827 N N . ALA A 1 107 ? -0.761 7.374 -0.846 1.00 98.44 107 ALA A N 1
ATOM 828 C CA . ALA A 1 107 ? -1.844 7.012 0.066 1.00 98.44 107 ALA A CA 1
ATOM 829 C C . ALA A 1 107 ? -3.045 7.958 -0.091 1.00 98.44 107 ALA A C 1
ATOM 831 O O . ALA A 1 107 ? -4.165 7.482 -0.230 1.00 98.44 107 ALA A O 1
ATOM 832 N N . GLU A 1 108 ? -2.795 9.269 -0.169 1.00 98.25 108 GLU A N 1
ATOM 833 C CA . GLU A 1 108 ? -3.823 10.291 -0.420 1.00 98.25 108 GLU A CA 1
ATOM 834 C C . GLU A 1 108 ? -4.507 10.087 -1.782 1.00 98.25 108 GLU A C 1
ATOM 836 O O . GLU A 1 108 ? -5.728 10.057 -1.886 1.00 98.25 108 GLU A O 1
ATOM 841 N N . VAL A 1 109 ? -3.729 9.897 -2.854 1.00 98.25 109 VAL A N 1
ATOM 842 C CA . VAL A 1 109 ? -4.280 9.718 -4.213 1.00 98.25 109 VAL A CA 1
ATOM 843 C C . VAL A 1 109 ? -5.090 8.423 -4.350 1.00 98.25 109 VAL A C 1
ATOM 845 O O . VAL A 1 109 ? -6.021 8.354 -5.154 1.00 98.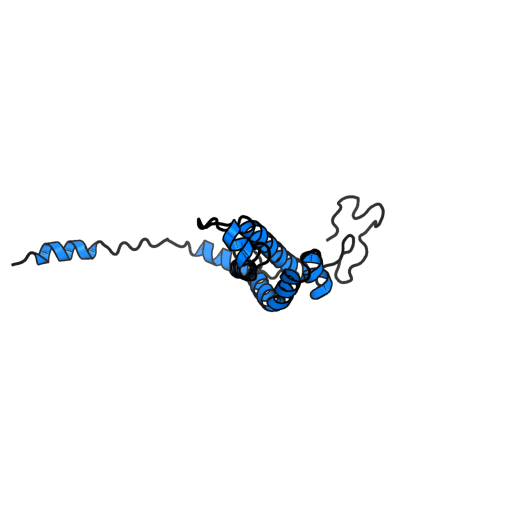25 109 VAL A O 1
ATOM 848 N N . LEU A 1 110 ? -4.723 7.379 -3.606 1.00 98.50 110 LEU A N 1
ATOM 849 C CA . LEU A 1 110 ? -5.322 6.050 -3.706 1.00 98.50 110 LEU A CA 1
ATOM 850 C C . LEU A 1 110 ? -6.363 5.754 -2.625 1.00 98.50 110 LEU A C 1
ATOM 852 O O . LEU A 1 110 ? -6.845 4.626 -2.595 1.00 98.50 110 LEU A O 1
ATOM 856 N N . GLU A 1 111 ? -6.738 6.722 -1.789 1.00 98.19 111 GLU A N 1
ATOM 857 C CA . GLU A 1 111 ? -7.677 6.543 -0.672 1.00 98.19 111 GLU A CA 1
ATOM 858 C C . GLU A 1 111 ? -8.937 5.761 -1.082 1.00 98.19 111 GLU A C 1
ATOM 860 O O . GLU A 1 111 ? -9.168 4.664 -0.577 1.00 98.19 111 GLU A O 1
ATOM 865 N N . ASN A 1 112 ? -9.653 6.234 -2.109 1.00 98.31 112 ASN A N 1
ATOM 866 C CA . ASN A 1 112 ? -10.864 5.574 -2.618 1.00 98.31 112 ASN A CA 1
ATOM 867 C C . ASN A 1 112 ? -10.610 4.151 -3.152 1.00 98.31 112 ASN A C 1
ATOM 869 O O . ASN A 1 112 ? -11.473 3.286 -3.053 1.00 98.31 112 ASN A O 1
ATOM 873 N N . HIS A 1 113 ? -9.437 3.888 -3.738 1.00 98.62 113 HIS A N 1
ATOM 874 C CA . HIS A 1 113 ? -9.108 2.556 -4.260 1.00 98.62 113 HIS A CA 1
ATOM 875 C C . HIS A 1 113 ? -8.761 1.593 -3.119 1.00 98.62 113 HIS A C 1
ATOM 877 O O . HIS A 1 113 ? -9.116 0.418 -3.169 1.00 98.62 113 HIS A O 1
ATOM 883 N N . LEU A 1 114 ? -8.077 2.077 -2.079 1.00 98.50 114 LEU A N 1
ATOM 884 C CA . LEU A 1 114 ? -7.813 1.297 -0.870 1.00 98.50 114 LEU A CA 1
ATOM 885 C C . LEU A 1 114 ? -9.123 0.948 -0.157 1.00 98.50 114 LEU A C 1
ATOM 887 O O . LEU A 1 114 ? -9.283 -0.188 0.283 1.00 98.50 114 LEU A O 1
ATOM 891 N N . GLU A 1 115 ? -10.064 1.889 -0.108 1.00 98.19 115 GLU A N 1
ATOM 892 C CA . GLU A 1 115 ? -11.402 1.687 0.443 1.00 98.19 115 GLU A CA 1
ATOM 893 C C . GLU A 1 115 ? -12.224 0.678 -0.382 1.00 98.19 115 GLU A C 1
ATOM 895 O O . GLU A 1 115 ? -12.766 -0.285 0.167 1.00 98.19 115 GLU A O 1
ATOM 900 N N . GLU A 1 116 ? -12.249 0.824 -1.713 1.00 98.38 116 GLU A N 1
ATOM 901 C CA . GLU A 1 116 ? -12.896 -0.136 -2.619 1.00 98.38 116 GLU A CA 1
ATOM 902 C C . GLU A 1 116 ? -12.331 -1.546 -2.420 1.00 98.38 116 GLU A C 1
ATOM 904 O O . GLU A 1 116 ? -13.085 -2.512 -2.264 1.00 98.38 116 GLU A O 1
ATOM 909 N N . TRP A 1 117 ? -11.003 -1.673 -2.379 1.00 98.44 117 TRP A N 1
ATOM 910 C CA . TRP A 1 117 ? -10.361 -2.959 -2.142 1.00 98.44 117 TRP A CA 1
ATOM 911 C C . TRP A 1 117 ? -10.741 -3.534 -0.777 1.00 98.44 117 TRP A C 1
ATOM 913 O O . TRP A 1 117 ? -11.097 -4.710 -0.680 1.00 98.44 117 TRP A O 1
ATOM 923 N N . TRP A 1 118 ? -10.723 -2.700 0.264 1.00 97.62 118 TRP A N 1
ATOM 924 C CA . TRP A 1 118 ? -11.017 -3.107 1.632 1.00 97.62 118 TRP A CA 1
ATOM 925 C C . TRP A 1 118 ? -12.431 -3.663 1.794 1.00 97.62 118 TRP A C 1
ATOM 927 O O . TRP A 1 118 ? -12.603 -4.706 2.427 1.00 97.62 118 TRP A O 1
ATOM 937 N N . PHE A 1 119 ? -13.439 -3.004 1.227 1.00 96.25 119 PHE A N 1
ATOM 938 C CA . PHE A 1 119 ? -14.826 -3.421 1.425 1.00 96.25 119 PHE A CA 1
ATOM 939 C C . PHE A 1 119 ? -15.316 -4.434 0.393 1.00 96.25 119 PHE A C 1
ATOM 941 O O . PHE A 1 119 ? -16.236 -5.195 0.693 1.00 96.25 119 PHE A O 1
ATOM 948 N N . GLN A 1 120 ? -14.729 -4.463 -0.807 1.00 96.75 120 GLN A N 1
ATOM 949 C CA . GLN A 1 120 ? -15.315 -5.197 -1.934 1.00 96.75 120 GLN A CA 1
ATOM 950 C C . GLN A 1 120 ? -14.386 -6.231 -2.574 1.00 96.75 120 GLN A C 1
ATOM 952 O O . GLN A 1 120 ? -14.896 -7.117 -3.255 1.00 96.75 120 GLN A O 1
ATOM 957 N N . LYS A 1 121 ? -13.059 -6.138 -2.393 1.00 96.25 121 LYS A N 1
ATOM 958 C CA . LYS A 1 121 ? -12.085 -6.945 -3.160 1.00 96.25 121 LYS A CA 1
ATOM 959 C C . LYS A 1 121 ? -10.947 -7.538 -2.325 1.00 96.25 121 LYS A C 1
ATOM 961 O O . LYS A 1 121 ? -9.872 -7.806 -2.853 1.00 96.25 121 LYS A O 1
ATOM 966 N N . GLN A 1 122 ? -11.153 -7.772 -1.027 1.00 92.62 122 GLN A N 1
ATOM 967 C CA . GLN A 1 122 ? -10.121 -8.377 -0.164 1.00 92.62 122 GLN A CA 1
ATOM 968 C C . GLN A 1 122 ? -9.729 -9.816 -0.552 1.00 92.62 122 GLN A C 1
ATOM 970 O O . GLN A 1 122 ? -8.754 -10.345 -0.019 1.00 92.62 122 GLN A O 1
ATOM 975 N N . ASP A 1 123 ? -10.484 -10.477 -1.428 1.00 93.88 123 ASP A N 1
ATOM 976 C CA . ASP A 1 123 ? -10.117 -11.755 -2.044 1.00 93.88 123 ASP A CA 1
ATOM 977 C C . ASP A 1 123 ? -9.054 -11.607 -3.151 1.00 93.88 123 ASP A C 1
ATOM 979 O O . ASP A 1 123 ? -8.373 -12.579 -3.487 1.00 93.88 123 ASP A O 1
ATOM 983 N N . GLU A 1 124 ? -8.857 -10.398 -3.681 1.00 95.62 124 GLU A N 1
ATOM 984 C CA . GLU A 1 124 ? -7.798 -10.063 -4.630 1.00 95.62 124 GLU A CA 1
ATOM 985 C C . GLU A 1 124 ? -6.518 -9.598 -3.908 1.00 95.62 124 GLU A C 1
ATOM 987 O O . GLU A 1 124 ? -6.566 -8.888 -2.903 1.00 95.62 124 GLU A O 1
ATOM 992 N N . ASP A 1 125 ? -5.333 -9.937 -4.431 1.00 97.19 125 ASP A N 1
ATOM 993 C CA . ASP A 1 125 ? -4.078 -9.403 -3.887 1.00 97.19 125 ASP A CA 1
ATOM 994 C C . ASP A 1 125 ? -3.987 -7.877 -4.079 1.00 97.19 125 ASP A C 1
ATOM 996 O O . ASP A 1 125 ? -4.027 -7.364 -5.198 1.00 97.19 125 ASP A O 1
ATOM 1000 N N . LEU A 1 126 ? -3.769 -7.151 -2.979 1.00 98.06 126 LEU A N 1
ATOM 1001 C CA . LEU A 1 126 ? -3.694 -5.687 -2.974 1.00 98.06 126 LEU A CA 1
ATOM 1002 C C . LEU A 1 126 ? -2.622 -5.123 -3.926 1.00 98.06 126 LEU A C 1
ATOM 1004 O O . LEU A 1 126 ? -2.826 -4.074 -4.536 1.00 98.06 126 LEU A O 1
ATOM 1008 N N . HIS A 1 127 ? -1.472 -5.796 -4.076 1.00 97.75 127 HIS A N 1
ATOM 1009 C CA . HIS A 1 127 ? -0.426 -5.328 -4.992 1.00 97.75 127 HIS A CA 1
ATOM 1010 C C . HIS A 1 127 ? -0.873 -5.464 -6.448 1.00 97.75 127 HIS A C 1
ATOM 1012 O O . HIS A 1 127 ? -0.629 -4.556 -7.245 1.00 97.75 127 HIS A O 1
ATOM 1018 N N . LYS A 1 128 ? -1.553 -6.556 -6.801 1.00 97.19 128 LYS A N 1
ATOM 1019 C CA . LYS A 1 128 ? -2.183 -6.699 -8.112 1.00 97.19 128 LYS A CA 1
ATOM 1020 C C . LYS A 1 128 ? -3.221 -5.598 -8.352 1.00 97.19 128 LYS A C 1
ATOM 1022 O O . LYS A 1 128 ? -3.074 -4.856 -9.326 1.00 97.19 128 LYS A O 1
ATOM 1027 N N . PHE A 1 129 ? -4.179 -5.437 -7.442 1.00 98.38 129 PHE A N 1
ATOM 1028 C CA . PHE A 1 129 ? -5.265 -4.467 -7.588 1.00 98.38 129 PHE A CA 1
ATOM 1029 C C . PHE A 1 129 ? -4.743 -3.026 -7.751 1.00 98.38 129 PHE A C 1
ATOM 1031 O O . PHE A 1 129 ? -5.075 -2.333 -8.717 1.00 98.38 129 PHE A O 1
ATOM 1038 N N . ILE A 1 130 ? -3.852 -2.581 -6.858 1.00 98.38 130 ILE A N 1
ATOM 1039 C CA . ILE A 1 130 ? -3.346 -1.201 -6.852 1.00 98.38 130 ILE A CA 1
ATOM 1040 C C . ILE A 1 130 ? -2.205 -0.996 -7.855 1.00 98.38 130 ILE A C 1
ATOM 1042 O O . ILE A 1 130 ? -2.246 -0.081 -8.678 1.00 98.38 130 ILE A O 1
ATOM 1046 N N . CYS A 1 131 ? -1.148 -1.807 -7.798 1.00 98.06 131 CYS A N 1
ATOM 1047 C CA . CYS A 1 131 ? 0.089 -1.496 -8.519 1.00 98.06 131 CYS A CA 1
ATOM 1048 C C . CYS A 1 131 ? 0.088 -1.950 -9.978 1.00 98.06 131 CYS A C 1
ATOM 1050 O O . CYS A 1 131 ? 0.770 -1.324 -10.797 1.00 98.06 131 CYS A O 1
ATOM 1052 N N . ILE A 1 132 ? -0.628 -3.031 -10.299 1.00 96.62 132 ILE A N 1
ATOM 1053 C CA . ILE A 1 132 ? -0.664 -3.610 -11.648 1.00 96.62 132 ILE A CA 1
ATOM 1054 C C . ILE A 1 132 ? -1.895 -3.114 -12.402 1.00 96.62 132 ILE A C 1
ATOM 1056 O O . ILE A 1 132 ? -1.751 -2.583 -13.501 1.00 96.62 132 ILE A O 1
ATOM 1060 N N . ASP A 1 133 ? -3.084 -3.234 -11.818 1.00 96.81 133 ASP A N 1
ATOM 1061 C CA . ASP A 1 133 ? -4.323 -2.984 -12.558 1.00 96.81 133 ASP A CA 1
ATOM 1062 C C . ASP A 1 133 ? -4.742 -1.507 -12.510 1.00 96.81 133 ASP A C 1
ATOM 1064 O O . ASP A 1 133 ? -5.035 -0.917 -13.555 1.00 96.81 133 ASP A O 1
ATOM 1068 N N . THR A 1 134 ? -4.694 -0.890 -11.324 1.00 97.31 134 THR A N 1
ATOM 1069 C CA . THR A 1 134 ? -5.073 0.520 -11.127 1.00 97.31 134 THR A CA 1
ATOM 1070 C C . THR A 1 134 ? -4.001 1.476 -11.654 1.00 97.31 134 THR A C 1
ATOM 1072 O O . THR A 1 134 ? -4.240 2.236 -12.592 1.00 97.31 134 THR A O 1
ATOM 1075 N N . LEU A 1 135 ? -2.794 1.439 -11.078 1.00 96.88 135 LEU A N 1
ATOM 1076 C CA . LEU A 1 135 ? -1.724 2.376 -11.433 1.00 96.88 135 LEU A CA 1
ATOM 1077 C C . LEU A 1 135 ? -0.929 1.973 -12.676 1.00 96.88 135 LEU A C 1
ATOM 1079 O O . LEU A 1 135 ? -0.270 2.828 -13.264 1.00 96.88 135 LEU A O 1
ATOM 1083 N N . LYS A 1 136 ? -0.932 0.686 -13.051 1.00 95.75 136 LYS A N 1
ATOM 1084 C CA . LYS A 1 136 ? -0.135 0.142 -14.171 1.00 95.75 136 LYS A CA 1
ATOM 1085 C C . LYS A 1 136 ? 1.358 0.463 -14.074 1.00 95.75 136 LYS A C 1
ATOM 1087 O O . LYS A 1 136 ? 2.065 0.546 -15.075 1.00 95.75 136 LYS A O 1
ATOM 1092 N N . ASN A 1 137 ? 1.839 0.629 -12.846 1.00 94.44 137 ASN A N 1
ATOM 1093 C CA . ASN A 1 137 ? 3.230 0.947 -12.561 1.00 94.44 137 ASN A CA 1
ATOM 1094 C C . ASN A 1 137 ? 4.083 -0.317 -12.448 1.00 94.44 137 ASN A C 1
ATOM 1096 O O . ASN A 1 137 ? 5.285 -0.255 -12.693 1.00 94.44 137 ASN A O 1
ATOM 1100 N N . CYS A 1 138 ? 3.484 -1.444 -12.060 1.00 95.25 138 CYS A N 1
ATOM 1101 C CA . CYS A 1 138 ? 4.148 -2.735 -11.929 1.00 95.25 138 CYS A CA 1
ATOM 1102 C C . CYS A 1 138 ? 3.666 -3.733 -12.988 1.00 95.25 138 CYS A C 1
ATOM 1104 O O . CYS A 1 138 ? 2.557 -3.638 -13.504 1.00 95.25 138 CYS A O 1
ATOM 1106 N N . CYS A 1 139 ? 4.502 -4.732 -13.263 1.00 93.88 139 CYS A N 1
ATOM 1107 C CA . CYS A 1 139 ? 4.173 -5.834 -14.158 1.00 93.88 139 CYS A CA 1
ATOM 1108 C C . CYS A 1 139 ? 3.675 -7.061 -13.386 1.00 93.88 139 CYS A C 1
ATOM 1110 O O . CYS A 1 139 ? 4.057 -7.278 -12.233 1.00 93.88 139 CYS A O 1
ATOM 1112 N N . ALA A 1 140 ? 2.873 -7.887 -14.062 1.00 91.19 140 ALA A N 1
ATOM 1113 C CA . ALA A 1 140 ? 2.533 -9.231 -13.606 1.00 91.19 140 ALA A CA 1
ATOM 1114 C C . ALA A 1 140 ? 3.780 -10.123 -13.471 1.00 91.19 140 ALA A C 1
ATOM 1116 O O . ALA A 1 140 ? 4.863 -9.792 -13.964 1.00 91.19 140 ALA A O 1
ATOM 1117 N N . GLU A 1 141 ? 3.619 -11.271 -12.814 1.00 87.00 141 GLU A N 1
ATOM 1118 C CA . GLU A 1 141 ? 4.706 -12.232 -12.639 1.00 87.00 141 GLU A CA 1
ATOM 1119 C C . GLU A 1 141 ? 5.357 -12.617 -13.975 1.00 87.00 141 GLU A C 1
ATOM 1121 O O . GLU A 1 141 ? 4.706 -12.707 -15.018 1.00 87.00 141 GLU A O 1
ATOM 1126 N N . ASN A 1 142 ? 6.670 -12.855 -13.935 1.00 86.25 142 ASN A N 1
ATOM 1127 C CA . ASN A 1 142 ? 7.479 -13.220 -15.099 1.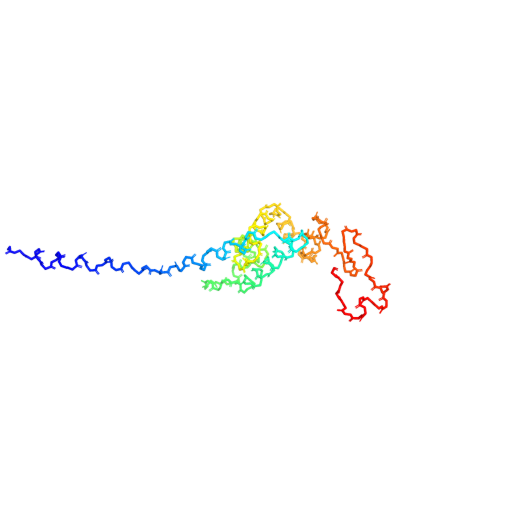00 86.25 142 ASN A CA 1
ATOM 1128 C C . ASN A 1 142 ? 7.481 -12.185 -16.242 1.00 86.25 142 ASN A C 1
ATOM 1130 O O . ASN A 1 142 ? 7.743 -12.533 -17.399 1.00 86.25 142 ASN A O 1
ATOM 1134 N N . ARG A 1 143 ? 7.256 -10.904 -15.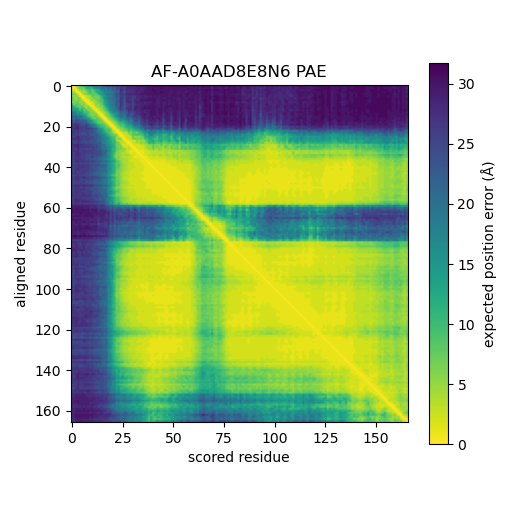921 1.00 90.38 143 ARG A N 1
ATOM 1135 C CA . ARG A 1 143 ? 7.413 -9.775 -16.845 1.00 90.38 143 ARG A CA 1
ATOM 1136 C C . ARG A 1 143 ? 8.250 -8.649 -16.237 1.00 90.38 143 ARG A C 1
ATOM 1138 O O . ARG A 1 143 ? 8.265 -8.477 -15.022 1.00 90.38 143 ARG A O 1
ATOM 1145 N N . PHE A 1 144 ? 8.941 -7.879 -17.079 1.00 88.75 144 PHE A N 1
ATOM 1146 C CA . PHE A 1 144 ? 9.856 -6.819 -16.646 1.00 88.75 144 PHE A CA 1
ATOM 1147 C C . PHE A 1 144 ? 9.915 -5.629 -17.619 1.00 88.75 144 PHE A C 1
ATOM 1149 O O . PHE A 1 144 ? 9.494 -5.714 -18.778 1.00 88.75 144 PHE A O 1
ATOM 1156 N N . GLY A 1 145 ? 10.482 -4.521 -17.137 1.00 86.19 145 GLY A N 1
ATOM 1157 C CA . GLY A 1 145 ? 10.678 -3.295 -17.908 1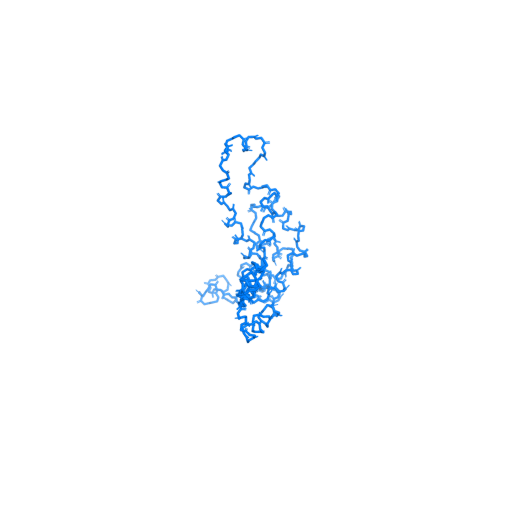.00 86.19 145 GLY A CA 1
ATOM 1158 C C . GLY A 1 145 ? 9.404 -2.457 -18.107 1.00 86.19 145 GLY A C 1
ATOM 1159 O O . GLY A 1 145 ? 8.319 -2.855 -17.687 1.00 86.19 145 GLY A O 1
ATOM 1160 N N . PRO A 1 146 ? 9.524 -1.293 -18.771 1.00 86.50 146 PRO A N 1
ATOM 1161 C CA . PRO A 1 146 ? 8.420 -0.342 -18.945 1.00 86.50 146 PRO A CA 1
ATOM 1162 C C . PRO A 1 146 ? 7.276 -0.876 -19.819 1.00 86.50 146 PRO A C 1
ATOM 1164 O O . PRO A 1 146 ? 6.155 -0.399 -19.718 1.00 86.50 146 PRO A O 1
ATOM 1167 N N . GLU A 1 147 ? 7.553 -1.872 -20.667 1.00 88.94 147 GLU A N 1
ATOM 1168 C CA . GLU A 1 147 ? 6.566 -2.508 -21.553 1.00 88.94 147 GLU A CA 1
ATOM 1169 C C . GLU A 1 147 ? 6.095 -3.881 -21.034 1.00 88.94 147 GLU A C 1
ATOM 1171 O O . GLU A 1 147 ? 5.434 -4.619 -21.761 1.00 88.94 147 GLU A O 1
ATOM 1176 N N . CYS A 1 148 ? 6.467 -4.272 -19.808 1.00 91.44 148 CYS A N 1
ATOM 1177 C CA . CYS A 1 148 ? 6.137 -5.576 -19.220 1.00 91.44 148 CYS A CA 1
ATOM 1178 C C . CYS A 1 148 ? 6.411 -6.769 -20.157 1.00 91.44 148 CYS A C 1
ATOM 1180 O O . CYS A 1 148 ? 5.577 -7.668 -20.355 1.00 91.44 148 CYS A O 1
ATOM 1182 N N . LYS A 1 149 ? 7.618 -6.786 -20.730 1.00 91.56 149 LYS A N 1
ATOM 1183 C CA . LYS A 1 149 ? 8.084 -7.862 -21.610 1.00 91.56 149 LYS A CA 1
ATOM 1184 C C . LYS A 1 149 ? 8.289 -9.149 -20.815 1.00 91.56 149 LYS A C 1
ATOM 1186 O O . LYS A 1 149 ? 8.650 -9.063 -19.643 1.00 91.56 149 LYS A O 1
ATOM 1191 N N . PRO A 1 150 ? 8.085 -10.333 -21.420 1.00 90.94 150 PRO A N 1
ATOM 1192 C CA . PRO A 1 150 ? 8.402 -11.598 -20.771 1.00 90.94 150 PRO A CA 1
ATOM 1193 C C . PRO A 1 150 ? 9.849 -11.618 -20.298 1.00 90.94 150 PRO A C 1
ATOM 1195 O O . PRO A 1 150 ? 10.746 -11.153 -21.001 1.00 90.94 150 PRO A O 1
ATOM 1198 N N . CYS A 1 151 ? 10.069 -12.170 -19.116 1.00 89.06 151 CYS A N 1
ATOM 1199 C CA . CYS A 1 151 ? 11.399 -12.322 -18.560 1.00 89.06 151 CYS A CA 1
ATOM 1200 C C . CYS A 1 151 ? 12.332 -13.126 -19.478 1.00 89.06 151 CYS A C 1
ATOM 1202 O O . CYS A 1 151 ? 11.886 -14.095 -20.101 1.00 89.06 151 CYS A O 1
ATOM 1204 N N . PRO A 1 152 ? 13.638 -12.799 -19.526 1.00 87.81 152 PRO A N 1
ATOM 1205 C CA . PRO A 1 152 ? 14.601 -13.597 -20.271 1.00 87.81 152 PRO A CA 1
ATOM 1206 C C . PRO A 1 152 ? 14.556 -15.061 -19.821 1.00 87.81 152 PRO A C 1
ATOM 1208 O O . PRO A 1 152 ? 14.590 -15.344 -18.623 1.00 87.81 152 PRO A O 1
ATOM 1211 N N . GLY A 1 153 ? 14.462 -15.981 -20.781 1.00 84.69 153 GLY A N 1
ATOM 1212 C CA . GLY A 1 153 ? 14.387 -17.419 -20.520 1.00 84.69 153 GLY A CA 1
ATOM 1213 C C . GLY A 1 153 ? 13.005 -17.950 -20.125 1.00 84.69 153 GLY A C 1
ATOM 1214 O O . GLY A 1 153 ? 12.898 -19.138 -19.849 1.00 84.69 153 GLY A O 1
ATOM 1215 N N . TYR A 1 154 ? 11.948 -17.134 -20.101 1.00 84.06 154 TYR A N 1
ATOM 1216 C CA . TYR A 1 154 ? 10.581 -17.631 -19.898 1.00 84.06 154 TYR A CA 1
ATOM 1217 C C . TYR A 1 154 ? 10.133 -18.556 -21.054 1.00 84.06 154 TYR A C 1
ATOM 1219 O O . TYR A 1 154 ? 10.338 -18.178 -22.211 1.00 84.06 154 TYR A O 1
ATOM 1227 N N . PRO A 1 155 ? 9.503 -19.724 -20.783 1.00 83.00 155 PRO A N 1
ATOM 1228 C CA . PRO A 1 155 ? 9.042 -20.207 -19.471 1.00 83.00 155 PRO A CA 1
ATOM 1229 C C . PRO A 1 155 ? 10.056 -21.036 -18.652 1.00 83.00 155 PRO A C 1
ATOM 1231 O O . PRO A 1 155 ? 9.931 -21.075 -17.433 1.00 83.00 155 PRO A O 1
ATOM 1234 N N . ASP A 1 156 ? 11.062 -21.667 -19.263 1.00 83.50 156 ASP A N 1
ATOM 1235 C CA . ASP A 1 156 ? 11.843 -22.731 -18.594 1.00 83.50 156 ASP A CA 1
ATOM 1236 C C . ASP A 1 156 ? 13.039 -22.240 -17.756 1.00 83.50 156 ASP A C 1
ATOM 1238 O O . ASP A 1 156 ? 13.366 -22.793 -16.706 1.00 83.50 156 ASP A O 1
ATOM 1242 N N . ASN A 1 157 ? 13.724 -21.196 -18.216 1.00 84.81 157 ASN A N 1
ATOM 1243 C CA . ASN A 1 157 ? 14.978 -20.687 -17.652 1.00 84.81 157 ASN A CA 1
ATOM 1244 C C . ASN A 1 157 ? 14.850 -19.221 -17.219 1.00 84.81 157 ASN A C 1
ATOM 1246 O O . ASN A 1 157 ? 15.786 -18.437 -17.397 1.00 84.81 157 ASN A O 1
ATOM 1250 N N . VAL A 1 158 ? 13.694 -18.848 -16.654 1.00 83.62 158 VAL A N 1
ATOM 1251 C CA . VAL A 1 158 ? 13.388 -17.478 -16.208 1.00 83.62 158 VAL A CA 1
ATOM 1252 C C . VAL A 1 158 ? 14.531 -16.921 -15.364 1.00 83.62 158 VAL A C 1
ATOM 1254 O O . VAL A 1 158 ? 14.816 -17.413 -14.267 1.00 83.62 158 VAL A O 1
ATOM 1257 N N . CYS A 1 159 ? 15.202 -15.902 -15.899 1.00 82.19 159 CYS A N 1
ATOM 1258 C CA . CYS A 1 159 ? 16.366 -15.261 -15.298 1.00 82.19 159 CYS A CA 1
ATOM 1259 C C . CYS A 1 159 ? 17.390 -16.272 -14.755 1.00 82.19 159 CYS A C 1
ATOM 1261 O O . CYS A 1 159 ? 17.852 -16.138 -13.626 1.00 82.19 159 CYS A O 1
ATOM 1263 N N . ASN A 1 160 ? 17.722 -17.314 -15.527 1.00 82.44 160 ASN A N 1
ATOM 1264 C CA . ASN A 1 160 ? 18.667 -18.372 -15.142 1.00 82.44 160 ASN A CA 1
ATOM 1265 C C . ASN A 1 160 ? 18.313 -19.066 -13.810 1.00 82.44 160 ASN A C 1
ATOM 1267 O O . ASN A 1 160 ? 19.199 -19.364 -13.013 1.00 82.44 160 ASN A O 1
ATOM 1271 N N . LYS A 1 161 ? 17.019 -19.297 -13.544 1.00 77.56 161 LYS A N 1
ATOM 1272 C CA . LYS A 1 161 ? 16.493 -19.879 -12.288 1.00 77.56 161 LYS A CA 1
ATOM 1273 C C . LYS A 1 161 ? 16.701 -19.003 -11.041 1.00 77.56 161 LYS A C 1
ATOM 1275 O O . LYS A 1 161 ? 16.495 -19.467 -9.925 1.00 77.56 161 LYS A O 1
ATOM 1280 N N . SER A 1 162 ? 17.029 -17.720 -11.218 1.00 73.50 162 SER A N 1
ATOM 1281 C CA . SER A 1 162 ? 17.109 -16.736 -10.121 1.00 73.50 162 SER A CA 1
ATOM 1282 C C . SER A 1 162 ? 15.730 -16.289 -9.621 1.00 73.50 162 SER A C 1
ATOM 1284 O O . SER A 1 162 ? 15.626 -15.625 -8.591 1.00 73.50 162 SER A O 1
ATOM 1286 N N . GLY A 1 163 ? 14.667 -16.574 -10.384 1.00 65.06 163 GLY A N 1
ATOM 1287 C CA . GLY A 1 163 ? 13.269 -16.319 -10.016 1.00 65.06 163 GLY A CA 1
ATOM 1288 C C . GLY A 1 163 ? 12.834 -14.848 -9.982 1.00 65.06 163 GLY A C 1
ATOM 1289 O O . GLY A 1 163 ? 11.646 -14.578 -9.845 1.00 65.06 163 GLY A O 1
ATOM 1290 N N . LYS A 1 164 ? 13.749 -13.877 -10.113 1.00 68.75 164 LYS A N 1
ATOM 1291 C CA . LYS A 1 164 ? 13.416 -12.445 -10.120 1.00 68.75 164 LYS A CA 1
ATOM 1292 C C . LYS A 1 164 ? 14.077 -11.738 -11.288 1.00 68.75 164 LYS A C 1
ATOM 1294 O O . LYS A 1 164 ? 15.298 -11.732 -11.414 1.00 68.75 164 LYS A O 1
ATOM 1299 N N . CYS A 1 165 ? 13.245 -11.093 -12.086 1.00 73.12 165 CYS A N 1
ATOM 1300 C CA . CYS A 1 165 ? 13.655 -10.248 -13.188 1.00 73.12 165 CYS A CA 1
ATOM 1301 C C . CYS A 1 165 ? 13.225 -8.833 -12.823 1.00 73.12 165 CYS A C 1
ATOM 1303 O O . CYS A 1 165 ? 12.072 -8.615 -12.445 1.00 73.12 165 CYS A O 1
ATOM 1305 N N . LYS A 1 166 ? 14.191 -7.921 -12.790 1.00 63.44 166 LYS A N 1
ATOM 1306 C CA . LYS A 1 166 ? 14.003 -6.532 -12.378 1.00 63.44 166 LYS A CA 1
ATOM 1307 C C . LYS A 1 166 ? 14.158 -5.633 -13.589 1.00 63.44 166 LYS A C 1
ATOM 1309 O O . LYS A 1 166 ? 15.073 -5.922 -14.391 1.00 63.44 166 LYS A O 1
#

InterPro domains:
  IPR021852 Domain of unknown function DUF3456 [PF11938] (41-95)
  IPR021852 Domain of unknown function DUF3456 [PF11938] (100-138)

Foldseek 3Di:
DDPVVVVVVVVVPPPPPVPPPPPVVVVVVQVVQQQADDQLLVLLVLLLVLLVVLLVVCVVPPPPPDDPVVCCVPVNDPNLDPVSVVSSLVRTLVPPRHNSVSSVVVSVVCVVVSVCCSNPNVVDRPSCSPRCPPVVRDEDQQFDDPVRHGAPPPPPCRVNPPRDDD

pLDDT: mean 83.43, std 17.54, range [44.31, 98.62]

Solvent-accessible surface area (backbone atoms only — not comparable to full-atom values): 9871 Å² total; per-residue (Å²): 139,64,82,59,68,64,55,60,62,62,69,72,66,71,77,72,67,83,70,77,80,72,58,68,69,61,53,54,52,49,55,55,34,21,64,40,84,61,57,65,37,57,39,44,48,53,39,48,52,35,47,54,52,35,48,62,68,56,66,76,62,79,86,83,77,72,66,63,68,60,45,43,73,75,73,45,60,64,91,71,32,68,70,50,51,50,59,30,61,76,55,46,42,71,88,44,56,69,20,24,56,56,22,50,54,48,49,66,76,37,42,70,58,55,49,47,34,62,76,74,37,72,90,49,59,64,56,51,54,47,29,35,68,68,65,59,50,37,58,62,89,69,25,31,68,99,80,44,41,72,30,61,49,61,88,87,37,32,50,77,72,66,80,64,65,120

Sequence (166 aa):
MTMHSVFVAVLLSIFLVHGHGSDPDKSKNKESLHSVKLAPCQACKVLVESFKQEMEKTARGKFEGGDAAWEEEHLGSYARSEVRLVEIQENLCLTVERGKSQCHTLAEVLENHLEEWWFQKQDEDLHKFICIDTLKNCCAENRFGPECKPCPGYPDNVCNKSGKCK

Secondary structure (DSSP, 8-state):
--THHHHHHHHTSS---------HHHHHHHHHHHT----HHHHHHHHHHHHHHHHHHHTT----SS-HHHHHHHH--GGG-HHHHHHHHHTTTTT--SSHHHHHHHHHHTHHHHHHHHHH-TTS-HHIIIIIIIS--SPPTTEETTTTEEPTTTTTSGGGGT----